Protein AF-A0A2V5T174-F1 (afdb_monomer_lite)

Foldseek 3Di:
DDDADPPPLDLVVLQVVLVVCLVVVVDAFEWEDDPDIGTQPAPRVVRVVHHYDYLHHHPPDPPPVSSVSSSSSRNSNRVSSRVVVVVVD

pLDDT: mean 83.66, std 16.99, range [30.84, 97.44]

Sequence (89 aa):
MLRWGRADLSPADAVKEAEQDIRTGHIKIYWSGSIASMPVGVPIEVAKQYPKANAGVGCVTNDIPLRKRQEEYARRYNAKIFAYVTQKH

Structure (mmCIF, N/CA/C/O backbone):
data_AF-A0A2V5T174-F1
#
_entry.id   AF-A0A2V5T174-F1
#
loop_
_atom_site.group_PDB
_atom_site.id
_atom_site.type_symbol
_atom_site.label_atom_id
_atom_site.label_alt_id
_atom_site.label_comp_id
_atom_site.label_asym_id
_atom_site.label_entity_id
_atom_site.label_seq_id
_atom_site.pdbx_PDB_ins_code
_atom_site.Cartn_x
_atom_site.Cartn_y
_atom_site.Cartn_z
_atom_site.occupancy
_atom_site.B_iso_or_equiv
_atom_site.auth_seq_id
_atom_site.auth_comp_id
_atom_site.auth_asym_id
_atom_site.auth_atom_id
_atom_site.pdbx_PDB_model_num
ATOM 1 N N . MET A 1 1 ? 9.666 17.769 0.993 1.00 30.84 1 MET A N 1
ATOM 2 C CA . MET A 1 1 ? 10.687 16.908 0.354 1.00 30.84 1 MET A CA 1
ATOM 3 C C . MET A 1 1 ? 9.966 15.717 -0.277 1.00 30.84 1 MET A C 1
ATOM 5 O O . MET A 1 1 ? 9.524 14.831 0.440 1.00 30.84 1 MET A O 1
ATOM 9 N N . LEU A 1 2 ? 9.709 15.754 -1.588 1.00 33.69 2 LEU A N 1
ATOM 10 C 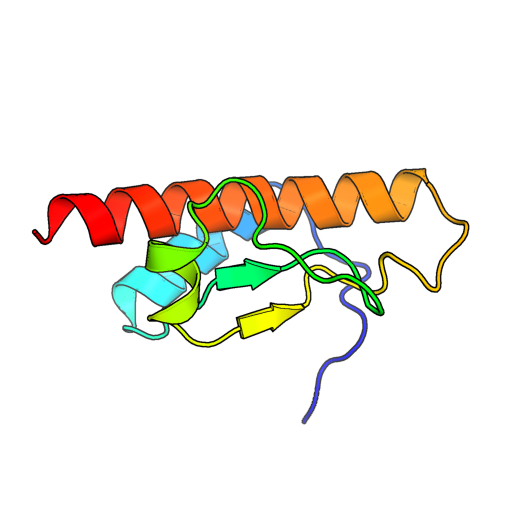CA . LEU A 1 2 ? 8.949 14.718 -2.303 1.00 33.69 2 LEU A CA 1
ATOM 11 C C . LEU A 1 2 ? 9.910 13.604 -2.736 1.00 33.69 2 LEU A C 1
ATOM 13 O O . LEU A 1 2 ? 10.653 13.770 -3.699 1.00 33.69 2 LEU A O 1
ATOM 17 N N . ARG A 1 3 ? 9.931 12.480 -2.011 1.00 40.31 3 ARG A N 1
ATOM 18 C CA . ARG A 1 3 ? 10.805 11.337 -2.320 1.00 40.31 3 ARG A CA 1
ATOM 19 C C . ARG A 1 3 ? 10.176 10.491 -3.437 1.00 40.31 3 ARG A C 1
ATOM 21 O O . ARG A 1 3 ? 9.527 9.482 -3.178 1.00 40.31 3 ARG A O 1
ATOM 28 N N . TRP A 1 4 ? 10.328 10.942 -4.681 1.00 32.88 4 TRP A N 1
ATOM 29 C CA . TRP A 1 4 ? 10.094 10.118 -5.868 1.00 32.88 4 TRP A CA 1
ATOM 30 C C . TRP A 1 4 ? 11.236 9.103 -6.002 1.00 32.88 4 TRP A C 1
ATOM 32 O O . TRP A 1 4 ? 12.399 9.468 -5.874 1.00 32.88 4 TRP A O 1
ATOM 42 N N . GLY A 1 5 ? 10.905 7.835 -6.256 1.00 41.84 5 GLY A N 1
ATOM 43 C CA . GLY A 1 5 ? 11.900 6.798 -6.546 1.00 41.84 5 GLY A CA 1
ATOM 44 C C . GLY A 1 5 ? 12.498 6.129 -5.309 1.00 41.84 5 GLY A C 1
ATOM 45 O O . GLY A 1 5 ? 13.690 6.241 -5.046 1.00 41.84 5 GLY A O 1
ATOM 46 N N . ARG A 1 6 ? 11.691 5.359 -4.572 1.00 52.66 6 ARG A N 1
ATOM 47 C CA . ARG A 1 6 ? 12.241 4.329 -3.685 1.00 52.66 6 ARG A CA 1
ATOM 48 C C . ARG A 1 6 ? 12.697 3.131 -4.528 1.00 52.66 6 ARG A C 1
ATOM 50 O O . ARG A 1 6 ? 11.921 2.232 -4.840 1.00 52.66 6 ARG A O 1
ATOM 57 N N . ALA A 1 7 ? 13.956 3.168 -4.964 1.00 42.47 7 ALA A N 1
ATOM 58 C CA . ALA A 1 7 ? 14.684 2.014 -5.506 1.00 42.47 7 ALA A CA 1
ATOM 59 C C . ALA A 1 7 ? 15.011 0.961 -4.415 1.00 42.47 7 ALA A C 1
ATOM 61 O O . ALA A 1 7 ? 15.564 -0.093 -4.712 1.00 42.47 7 ALA A O 1
ATOM 62 N N . ASP A 1 8 ? 14.630 1.240 -3.164 1.00 52.62 8 ASP A N 1
ATOM 63 C CA . ASP A 1 8 ? 14.869 0.503 -1.920 1.00 52.62 8 ASP A CA 1
ATOM 64 C C . ASP A 1 8 ? 13.607 -0.195 -1.364 1.00 52.62 8 ASP A C 1
ATOM 66 O O . ASP A 1 8 ? 13.595 -0.600 -0.206 1.00 52.62 8 ASP A O 1
ATOM 70 N N . LEU A 1 9 ? 12.537 -0.361 -2.158 1.00 63.16 9 LEU A N 1
ATOM 71 C CA . LEU A 1 9 ? 11.316 -1.071 -1.741 1.00 63.16 9 LEU A CA 1
ATOM 72 C C . LEU A 1 9 ? 11.579 -2.575 -1.553 1.00 63.16 9 LEU A C 1
ATOM 74 O O . LEU A 1 9 ? 11.269 -3.401 -2.414 1.00 63.16 9 LEU A O 1
ATOM 78 N N . SER A 1 10 ? 12.150 -2.940 -0.407 1.00 70.69 10 SER A N 1
ATOM 79 C CA . SER A 1 10 ? 12.205 -4.320 0.055 1.00 70.69 10 SER A CA 1
ATOM 80 C C . SER A 1 10 ? 10.802 -4.767 0.473 1.00 70.69 10 SER A C 1
ATOM 82 O O . SER A 1 10 ? 10.158 -4.092 1.281 1.00 70.69 10 SER A O 1
ATOM 84 N N . PRO A 1 11 ? 10.315 -5.930 0.010 1.00 69.31 11 PRO A N 1
ATOM 85 C CA . PRO A 1 11 ? 9.041 -6.482 0.464 1.00 69.31 11 PRO A CA 1
ATOM 86 C C . PRO A 1 11 ? 8.940 -6.673 1.990 1.00 69.31 11 PRO A C 1
ATOM 88 O O . PRO A 1 11 ? 7.834 -6.756 2.520 1.00 69.31 11 PRO A O 1
ATOM 91 N N . ALA A 1 12 ? 10.068 -6.759 2.705 1.00 73.25 12 ALA A N 1
ATOM 92 C CA . ALA A 1 12 ? 10.089 -6.834 4.168 1.00 73.25 12 ALA A CA 1
ATOM 93 C C . ALA A 1 12 ? 9.771 -5.484 4.841 1.00 73.25 12 ALA A C 1
ATOM 95 O O . ALA A 1 12 ? 9.152 -5.458 5.903 1.00 73.25 12 ALA A O 1
ATOM 96 N N . ASP A 1 13 ? 10.136 -4.367 4.212 1.00 86.81 13 ASP A N 1
ATOM 97 C CA . ASP A 1 13 ? 9.887 -3.029 4.758 1.00 86.81 13 ASP A CA 1
ATOM 98 C C . ASP A 1 13 ? 8.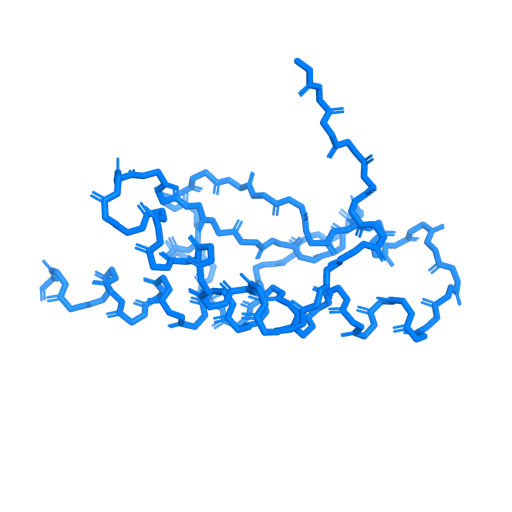434 -2.584 4.553 1.00 86.81 13 ASP A C 1
ATOM 100 O O . ASP A 1 13 ? 7.932 -1.754 5.306 1.00 86.81 13 ASP A O 1
ATOM 104 N N . ALA A 1 14 ? 7.723 -3.195 3.599 1.00 90.81 14 ALA A N 1
ATOM 105 C CA . ALA A 1 14 ? 6.303 -2.946 3.355 1.00 90.81 14 ALA A CA 1
ATOM 106 C C . ALA A 1 14 ? 5.434 -3.209 4.593 1.00 90.81 14 ALA A C 1
ATOM 108 O O . ALA A 1 14 ? 4.555 -2.416 4.922 1.00 90.81 14 ALA A O 1
ATOM 109 N N . VAL A 1 15 ? 5.688 -4.318 5.294 1.00 92.19 15 VAL A N 1
ATOM 110 C CA . VAL A 1 15 ? 4.915 -4.688 6.489 1.00 92.19 15 VAL A CA 1
ATOM 111 C C . VAL A 1 15 ? 5.226 -3.745 7.649 1.00 92.19 15 VAL A C 1
ATOM 113 O O . VAL A 1 15 ? 4.302 -3.273 8.304 1.00 92.19 15 VAL A O 1
ATOM 116 N N . LYS A 1 16 ? 6.506 -3.415 7.859 1.00 92.81 16 LYS A N 1
ATOM 117 C CA . LYS A 1 16 ? 6.930 -2.485 8.916 1.00 92.81 16 LYS A CA 1
ATOM 118 C C . LYS A 1 16 ? 6.335 -1.093 8.719 1.00 92.81 16 LYS A C 1
ATOM 120 O O . LYS A 1 16 ? 5.860 -0.488 9.675 1.00 92.81 16 LYS A O 1
ATOM 125 N N . GLU A 1 17 ? 6.331 -0.599 7.481 1.00 93.50 17 GLU A N 1
ATOM 126 C CA . GLU A 1 17 ? 5.715 0.688 7.159 1.00 93.50 17 GLU A CA 1
ATOM 127 C C . GLU A 1 17 ? 4.202 0.653 7.394 1.00 93.50 17 GLU A C 1
ATOM 129 O O . GLU A 1 17 ? 3.672 1.571 8.010 1.00 93.50 17 GLU A O 1
ATOM 134 N N . ALA A 1 18 ? 3.510 -0.418 6.986 1.00 95.25 18 ALA A N 1
ATOM 135 C CA . ALA A 1 18 ? 2.077 -0.557 7.247 1.00 95.25 18 ALA A CA 1
ATOM 136 C C . ALA A 1 18 ? 1.765 -0.544 8.751 1.00 95.25 18 ALA A C 1
ATOM 138 O O . ALA A 1 18 ? 0.844 0.139 9.185 1.00 95.25 18 ALA A O 1
ATOM 139 N N . GLU A 1 19 ? 2.551 -1.251 9.565 1.00 95.62 19 GLU A N 1
ATOM 140 C CA . GLU A 1 19 ? 2.393 -1.268 11.024 1.00 95.62 19 GLU A CA 1
ATOM 141 C C . GLU A 1 19 ? 2.638 0.107 11.659 1.00 95.62 19 GLU A C 1
ATOM 143 O O . GLU A 1 19 ? 1.919 0.508 12.579 1.00 95.62 19 GLU A O 1
ATOM 148 N N . GLN A 1 20 ? 3.634 0.848 11.171 1.00 95.94 20 GLN A N 1
ATOM 149 C CA . GLN A 1 20 ? 3.908 2.209 11.624 1.00 95.94 20 GLN A CA 1
ATOM 150 C C . GLN A 1 20 ? 2.785 3.178 11.234 1.00 95.94 20 GLN A C 1
ATOM 152 O O . GLN A 1 20 ? 2.343 3.972 12.069 1.00 95.94 20 GLN A O 1
ATOM 157 N N . ASP A 1 21 ? 2.299 3.107 9.998 1.00 96.69 21 ASP A N 1
ATOM 158 C CA . ASP A 1 21 ? 1.206 3.949 9.511 1.00 96.69 21 ASP A CA 1
ATOM 159 C C . ASP A 1 21 ? -0.099 3.644 10.259 1.00 96.69 21 ASP A C 1
ATOM 161 O O . ASP A 1 21 ? -0.803 4.569 10.658 1.00 96.69 21 ASP A O 1
ATOM 165 N N . ILE A 1 22 ? -0.379 2.369 10.561 1.00 96.12 22 ILE A N 1
ATOM 166 C CA . ILE A 1 22 ? -1.496 1.962 11.429 1.00 96.12 22 ILE A CA 1
ATOM 167 C C . ILE A 1 22 ? -1.370 2.587 12.819 1.00 96.12 22 ILE A C 1
ATOM 169 O O . ILE A 1 22 ? -2.330 3.169 13.324 1.00 96.12 22 ILE A O 1
ATOM 173 N N . ARG A 1 23 ? -0.189 2.495 13.440 1.00 96.94 23 ARG A N 1
ATOM 174 C CA . ARG A 1 23 ? 0.059 3.022 14.790 1.00 96.94 23 ARG A CA 1
ATOM 175 C C . ARG A 1 23 ? -0.070 4.541 14.862 1.00 96.94 23 ARG A C 1
ATOM 177 O O . ARG A 1 23 ? -0.504 5.069 15.878 1.00 96.94 23 ARG A O 1
ATOM 184 N N . THR A 1 24 ? 0.346 5.231 13.805 1.00 96.38 24 THR A N 1
ATOM 185 C CA . THR A 1 24 ? 0.381 6.699 13.752 1.00 96.38 24 THR A CA 1
ATOM 186 C C . THR A 1 24 ? -0.850 7.313 13.085 1.00 96.38 24 THR A C 1
ATOM 188 O O . THR A 1 24 ? -0.978 8.531 13.067 1.00 96.38 24 THR A O 1
ATOM 191 N N . GLY A 1 25 ? -1.765 6.493 12.558 1.00 94.19 25 GLY A N 1
ATOM 192 C CA . GLY A 1 25 ? -2.973 6.947 11.869 1.00 94.19 25 GLY A CA 1
ATOM 193 C C . GLY A 1 25 ? -2.738 7.483 10.452 1.00 94.19 25 GLY A C 1
ATOM 194 O O . GLY A 1 25 ? -3.669 8.001 9.840 1.00 94.19 25 GLY A O 1
ATOM 195 N N . HIS A 1 26 ? -1.534 7.338 9.894 1.00 95.12 26 HIS A N 1
ATOM 196 C CA . HIS A 1 26 ? -1.175 7.809 8.550 1.00 95.12 26 HIS A CA 1
ATOM 197 C C . HIS A 1 26 ? -1.523 6.787 7.460 1.00 95.12 26 HIS A C 1
ATOM 199 O O . HIS A 1 26 ? -0.689 6.412 6.636 1.00 95.12 26 HIS A O 1
ATOM 205 N N . ILE A 1 27 ? -2.769 6.316 7.464 1.00 94.62 27 ILE A N 1
ATOM 206 C CA . ILE A 1 27 ? -3.238 5.295 6.526 1.00 94.62 27 ILE A CA 1
ATOM 207 C C . ILE A 1 27 ? -3.218 5.834 5.090 1.00 94.62 27 ILE A C 1
ATOM 209 O O . ILE A 1 27 ? -3.699 6.932 4.811 1.00 94.62 27 ILE A O 1
ATOM 213 N N . LYS A 1 28 ? -2.706 5.024 4.165 1.00 96.50 28 LYS A N 1
ATOM 214 C CA . LYS A 1 28 ? -2.720 5.256 2.715 1.00 96.50 28 LYS A CA 1
ATOM 215 C C . LYS A 1 28 ? -2.932 3.929 1.993 1.00 96.50 28 LYS A C 1
ATOM 217 O O . LYS A 1 28 ? -2.800 2.867 2.592 1.00 96.50 28 LYS A O 1
ATOM 222 N N . ILE A 1 29 ? -3.245 3.981 0.704 1.00 96.75 29 ILE A N 1
ATOM 223 C CA . ILE A 1 29 ? -3.315 2.799 -0.163 1.00 96.75 29 ILE A CA 1
ATOM 224 C C . ILE A 1 29 ? -2.359 2.996 -1.329 1.00 96.75 29 ILE A C 1
ATOM 226 O O . ILE A 1 29 ? -2.342 4.057 -1.954 1.00 96.75 29 ILE A O 1
ATOM 230 N N . TYR A 1 30 ? -1.566 1.972 -1.635 1.00 94.88 30 TYR A N 1
ATOM 231 C CA . TYR A 1 30 ? -0.690 1.962 -2.797 1.00 94.88 30 TYR A CA 1
ATOM 232 C C . TYR A 1 30 ? -1.431 1.560 -4.072 1.00 94.88 30 TYR A C 1
ATOM 234 O O . TYR A 1 30 ? -2.160 0.565 -4.113 1.00 94.88 30 TYR A O 1
ATOM 242 N N . TRP A 1 31 ? -1.185 2.318 -5.134 1.00 92.56 31 TRP A N 1
ATOM 243 C CA . TRP A 1 31 ? -1.743 2.112 -6.465 1.00 92.56 31 TRP A CA 1
ATOM 244 C C . TRP A 1 31 ? -0.614 1.871 -7.463 1.00 92.56 31 TRP A C 1
ATOM 246 O O . TRP A 1 31 ? 0.394 2.579 -7.443 1.00 92.56 31 TRP A O 1
ATOM 256 N N . SER A 1 32 ? -0.786 0.890 -8.344 1.00 87.56 32 SER A N 1
ATOM 257 C CA . SER A 1 32 ? 0.159 0.574 -9.419 1.00 87.56 32 SER A CA 1
ATOM 258 C C . SER A 1 32 ? -0.341 1.125 -10.751 1.00 87.56 32 SER A C 1
ATOM 260 O O . SER A 1 32 ? -1.546 1.197 -10.984 1.00 87.56 32 SER A O 1
ATOM 262 N N . GLY A 1 33 ? 0.594 1.510 -11.619 1.00 77.75 33 GLY A N 1
ATOM 263 C CA . GLY A 1 33 ? 0.326 2.137 -12.914 1.00 77.75 33 GLY A CA 1
ATOM 264 C C . GLY A 1 33 ? 0.336 3.668 -12.859 1.00 77.75 33 GLY A C 1
ATOM 265 O O . GLY A 1 33 ? -0.036 4.271 -11.851 1.00 77.75 33 GLY A O 1
ATOM 266 N N . SER A 1 34 ? 0.792 4.293 -13.948 1.00 70.75 34 SER A N 1
ATOM 267 C CA . SER A 1 34 ? 0.890 5.751 -14.098 1.00 70.75 34 SER A CA 1
ATOM 268 C C . SER A 1 34 ? -0.175 6.353 -15.020 1.00 70.75 34 SER A C 1
ATOM 270 O O . SER A 1 34 ? -0.622 7.457 -14.736 1.00 70.75 34 SER A O 1
ATOM 272 N N . ILE A 1 35 ? -0.617 5.647 -16.072 1.00 72.12 35 ILE A N 1
ATOM 273 C CA . ILE A 1 35 ? -1.696 6.110 -16.973 1.00 72.12 35 ILE A CA 1
A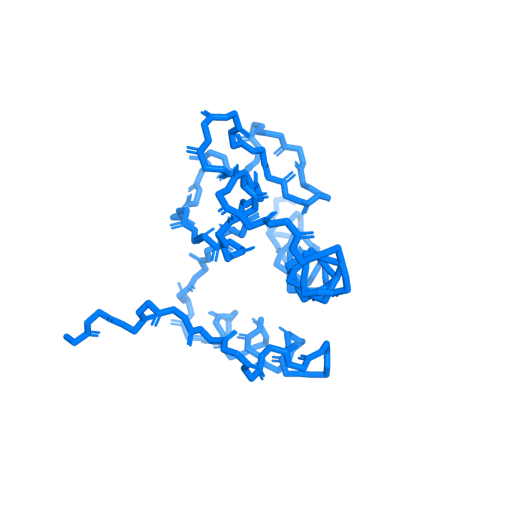TOM 274 C C . ILE A 1 35 ? -3.043 5.534 -16.519 1.00 72.12 35 ILE A C 1
ATOM 276 O O . ILE A 1 35 ? -3.946 6.273 -16.144 1.00 72.12 35 ILE A O 1
ATOM 280 N N . ALA A 1 36 ? -3.150 4.205 -16.476 1.00 76.62 36 ALA A N 1
ATOM 281 C CA . ALA A 1 36 ? -4.256 3.502 -15.837 1.00 76.62 36 ALA A CA 1
ATOM 282 C C . ALA A 1 36 ? -3.766 2.992 -14.479 1.00 76.62 36 ALA A C 1
ATOM 284 O O . ALA A 1 36 ? -2.962 2.063 -14.411 1.00 76.62 36 ALA A O 1
ATOM 285 N N . SER A 1 37 ? -4.188 3.661 -13.407 1.00 85.94 37 SER A N 1
ATOM 286 C CA . SER A 1 37 ? -3.729 3.375 -12.049 1.00 85.94 37 SER A CA 1
ATOM 287 C C . SER A 1 37 ? -4.805 2.618 -11.279 1.00 85.94 37 SER A C 1
ATOM 289 O O . SER A 1 37 ? -5.939 3.086 -11.212 1.00 85.94 37 SER A O 1
ATOM 291 N N . MET A 1 38 ? -4.450 1.480 -10.682 1.00 90.12 38 MET A N 1
ATOM 292 C CA . MET A 1 38 ? -5.365 0.634 -9.908 1.00 90.12 38 MET A CA 1
ATOM 293 C C . MET A 1 38 ? -4.790 0.326 -8.520 1.00 90.12 38 MET A C 1
ATOM 295 O O . MET A 1 38 ? -3.567 0.182 -8.386 1.00 90.12 38 MET A O 1
ATOM 299 N N . PRO A 1 39 ? -5.636 0.204 -7.482 1.00 93.94 39 PRO A N 1
ATOM 300 C CA . PRO A 1 39 ? -5.181 -0.212 -6.164 1.00 93.94 39 PRO A CA 1
ATOM 301 C C . PRO A 1 39 ? -4.697 -1.663 -6.213 1.00 93.94 39 PRO A C 1
ATOM 303 O O . PRO A 1 39 ? -5.336 -2.537 -6.798 1.00 93.94 39 PRO A O 1
ATOM 306 N N . VAL A 1 40 ? -3.551 -1.933 -5.592 1.00 93.75 40 VAL A N 1
ATOM 307 C CA . VAL A 1 40 ? -2.968 -3.280 -5.610 1.00 93.75 40 VAL A CA 1
ATOM 308 C C . VAL A 1 40 ? -3.619 -4.129 -4.523 1.00 93.75 40 VAL A C 1
ATOM 310 O O . VAL A 1 40 ? -3.395 -3.881 -3.341 1.00 93.75 40 VAL A O 1
ATOM 313 N N . GLY A 1 41 ? -4.404 -5.136 -4.914 1.00 94.25 41 GLY A N 1
ATOM 314 C CA . GLY A 1 41 ? -4.963 -6.134 -3.992 1.00 94.25 41 GLY A CA 1
ATOM 315 C C . GLY A 1 41 ? -6.035 -5.617 -3.022 1.00 94.25 41 GLY A C 1
ATOM 316 O O . GLY A 1 41 ? -6.304 -6.283 -2.029 1.00 94.25 41 GLY A O 1
ATOM 317 N N . VAL A 1 42 ? -6.633 -4.449 -3.286 1.00 96.44 42 VAL A N 1
ATOM 318 C CA . VAL A 1 42 ? -7.687 -3.837 -2.453 1.00 96.44 42 VAL A CA 1
ATOM 319 C C . VAL A 1 42 ? -8.881 -3.482 -3.339 1.00 96.44 42 VAL A C 1
ATOM 321 O O . VAL A 1 42 ? -8.663 -2.919 -4.415 1.00 96.44 42 VAL A O 1
ATOM 324 N N . PRO A 1 43 ? -10.131 -3.758 -2.920 1.00 96.56 43 PRO A N 1
ATOM 325 C CA . PRO A 1 43 ? -11.313 -3.308 -3.648 1.00 96.56 43 PRO A CA 1
ATOM 326 C C . PRO A 1 43 ? -11.288 -1.794 -3.872 1.00 96.56 43 PRO A C 1
ATOM 328 O O . PRO A 1 43 ? -11.019 -1.022 -2.950 1.00 96.56 43 PRO A O 1
ATOM 331 N N . ILE A 1 44 ? -11.597 -1.357 -5.092 1.00 95.31 44 ILE A N 1
ATOM 332 C CA . ILE A 1 44 ? -11.485 0.057 -5.474 1.00 95.31 44 ILE A CA 1
ATOM 333 C C . ILE A 1 44 ? -12.352 0.985 -4.613 1.00 95.31 44 ILE A C 1
ATOM 335 O O . ILE A 1 44 ? -11.919 2.083 -4.270 1.00 95.31 44 ILE A O 1
ATOM 339 N N . GLU A 1 45 ? -13.525 0.518 -4.191 1.00 95.25 45 GLU A N 1
ATOM 340 C CA . GLU A 1 45 ? -14.445 1.283 -3.341 1.00 95.25 45 GLU A CA 1
ATOM 341 C C . GLU A 1 45 ? -13.916 1.485 -1.915 1.00 95.25 45 GLU A C 1
ATOM 343 O O . GLU A 1 45 ? -14.212 2.494 -1.280 1.00 95.25 45 GLU A O 1
ATOM 348 N N . VAL A 1 46 ? -13.065 0.579 -1.427 1.00 95.06 46 VAL A N 1
ATOM 349 C CA . VAL A 1 46 ? -12.346 0.770 -0.158 1.00 95.06 46 VAL A CA 1
ATOM 350 C C . VAL A 1 46 ? -11.138 1.675 -0.379 1.00 95.06 46 VAL A C 1
ATOM 352 O O . VAL A 1 46 ? -10.914 2.616 0.375 1.00 95.06 46 VAL A O 1
ATOM 355 N N . ALA A 1 47 ? -10.382 1.450 -1.456 1.00 95.56 47 ALA A N 1
ATOM 356 C CA . ALA A 1 47 ? -9.168 2.206 -1.744 1.00 95.56 47 ALA A CA 1
ATOM 357 C C . ALA A 1 47 ? -9.406 3.715 -1.928 1.00 95.56 47 ALA A C 1
ATOM 359 O O . ALA A 1 47 ? -8.556 4.513 -1.540 1.00 95.56 47 ALA A O 1
ATOM 360 N N . LYS A 1 48 ? -10.551 4.112 -2.499 1.00 95.25 48 LYS A N 1
ATOM 361 C CA . LYS A 1 48 ? -10.931 5.521 -2.710 1.00 95.25 48 LYS A CA 1
ATOM 362 C C . LYS A 1 48 ? -11.171 6.307 -1.414 1.00 95.25 48 LYS A C 1
ATOM 364 O O . LYS A 1 48 ? -11.172 7.532 -1.461 1.00 95.25 48 LYS A O 1
ATOM 369 N N . GLN A 1 49 ? -11.365 5.634 -0.279 1.00 95.69 49 GLN A N 1
ATOM 370 C CA . GLN A 1 49 ? -11.620 6.281 1.015 1.00 95.69 49 GLN A CA 1
ATOM 371 C C . GLN A 1 49 ? -10.336 6.774 1.701 1.00 95.69 49 GLN A C 1
ATOM 373 O O . GLN A 1 49 ? -10.405 7.484 2.702 1.00 95.69 49 GLN A O 1
ATOM 378 N N . TYR A 1 50 ? -9.163 6.417 1.168 1.00 95.12 50 TYR A N 1
ATOM 379 C CA . TYR A 1 50 ? -7.864 6.706 1.770 1.00 95.12 50 TYR A CA 1
ATOM 380 C C . TYR A 1 50 ? -6.944 7.464 0.807 1.00 95.12 50 TYR A C 1
ATOM 382 O O . TYR A 1 50 ? -7.072 7.329 -0.414 1.00 95.12 50 TYR A O 1
ATOM 390 N N . PRO A 1 51 ? -5.962 8.224 1.329 1.00 96.31 51 PRO A N 1
ATOM 391 C CA . PRO A 1 51 ? -4.920 8.831 0.514 1.00 96.31 51 PRO A CA 1
ATOM 392 C C . PRO A 1 51 ? -4.236 7.820 -0.413 1.00 96.31 51 PRO A C 1
ATOM 394 O O . PRO A 1 51 ? -3.843 6.724 -0.005 1.00 96.31 51 PRO A O 1
ATOM 397 N N . LYS A 1 52 ? -4.049 8.217 -1.672 1.00 93.06 52 LYS A N 1
ATOM 398 C CA . LYS A 1 52 ? -3.332 7.433 -2.680 1.00 93.06 52 LYS A CA 1
ATOM 399 C C . LYS A 1 52 ? -1.821 7.629 -2.554 1.00 93.06 52 LYS A C 1
ATOM 401 O O . LYS A 1 52 ? -1.330 8.755 -2.564 1.00 93.06 52 LYS A O 1
ATOM 406 N N . ALA A 1 53 ? -1.082 6.525 -2.557 1.00 91.69 53 ALA A N 1
ATOM 407 C CA . ALA A 1 53 ? 0.364 6.485 -2.733 1.00 91.69 53 ALA A CA 1
ATOM 408 C C . ALA A 1 53 ? 0.734 5.736 -4.020 1.00 91.69 53 ALA A C 1
ATOM 410 O O . ALA A 1 53 ? 0.080 4.768 -4.407 1.00 91.69 53 ALA A O 1
ATOM 411 N N . ASN A 1 54 ? 1.799 6.165 -4.695 1.00 87.75 54 ASN A N 1
ATOM 412 C CA . ASN A 1 54 ? 2.238 5.527 -5.936 1.00 87.75 54 ASN A CA 1
ATOM 413 C C . ASN A 1 54 ? 3.167 4.345 -5.635 1.00 87.75 54 ASN A C 1
ATOM 415 O O . ASN A 1 54 ? 4.218 4.516 -5.015 1.00 87.75 54 ASN A O 1
ATOM 419 N N . ALA A 1 55 ? 2.814 3.157 -6.126 1.00 83.38 55 ALA A N 1
ATOM 420 C CA . ALA A 1 55 ? 3.644 1.954 -6.103 1.00 83.38 55 ALA A CA 1
ATOM 421 C C . ALA A 1 55 ? 4.703 1.996 -7.220 1.00 83.38 55 ALA A C 1
ATOM 423 O O . ALA A 1 55 ? 4.822 1.074 -8.020 1.00 83.38 55 ALA A O 1
ATOM 424 N N . GLY A 1 56 ? 5.446 3.100 -7.320 1.00 74.12 56 GLY A N 1
ATOM 425 C CA . GLY A 1 56 ? 6.466 3.297 -8.349 1.00 74.12 56 GLY A CA 1
ATOM 426 C C . GLY A 1 56 ? 5.942 3.804 -9.698 1.00 74.12 56 GLY A C 1
ATOM 427 O O . GLY A 1 56 ? 4.896 4.442 -9.791 1.00 74.12 56 GLY A O 1
ATOM 428 N N . VAL A 1 57 ? 6.729 3.565 -10.751 1.00 66.75 57 VAL A N 1
ATOM 429 C CA . VAL A 1 57 ? 6.622 4.218 -12.074 1.00 66.75 57 VAL A CA 1
ATOM 430 C C . VAL A 1 57 ? 6.007 3.297 -13.141 1.00 66.75 57 VAL A C 1
ATOM 432 O O . VAL A 1 57 ? 6.381 3.325 -14.309 1.00 66.75 57 VAL A O 1
ATOM 435 N N . GLY A 1 58 ? 5.071 2.440 -12.729 1.00 59.47 58 GLY A N 1
ATOM 436 C CA . GLY A 1 58 ? 4.670 1.217 -13.435 1.00 59.47 58 GLY A CA 1
ATOM 437 C C . GLY A 1 58 ? 4.433 1.285 -14.954 1.00 59.47 58 GLY A C 1
ATOM 438 O O . GLY A 1 58 ? 4.831 0.338 -15.626 1.00 59.47 58 GLY A O 1
ATOM 439 N N . CYS A 1 59 ? 3.833 2.341 -15.531 1.00 62.28 59 CYS A N 1
ATOM 440 C CA . CYS A 1 59 ? 3.631 2.401 -16.997 1.00 62.28 59 CYS A CA 1
ATOM 441 C C . CYS A 1 59 ? 4.745 3.124 -17.767 1.00 62.28 59 CYS A C 1
ATOM 443 O O . CYS A 1 59 ? 4.686 3.142 -18.990 1.00 62.28 59 CYS A O 1
ATOM 445 N N . VAL A 1 60 ? 5.736 3.719 -17.097 1.00 69.06 60 VAL A N 1
ATOM 446 C CA . VAL A 1 60 ? 6.831 4.452 -17.766 1.00 69.06 60 VAL A CA 1
ATOM 447 C C . VAL A 1 60 ? 8.178 3.730 -17.689 1.00 69.06 60 VAL A C 1
ATOM 449 O O . VAL A 1 60 ? 9.151 4.204 -18.265 1.00 69.06 60 VAL A O 1
ATOM 452 N N . THR A 1 61 ? 8.251 2.581 -17.006 1.00 74.50 61 THR A N 1
ATOM 453 C CA . THR A 1 61 ? 9.459 1.745 -16.973 1.00 74.50 61 THR A CA 1
ATOM 454 C C . THR A 1 61 ? 9.273 0.428 -17.727 1.00 74.50 61 THR A C 1
ATOM 456 O O . THR A 1 61 ? 8.269 -0.270 -17.556 1.00 74.50 61 THR A O 1
ATOM 459 N N . ASN A 1 62 ? 10.285 0.069 -18.522 1.00 80.38 62 ASN A N 1
ATOM 460 C CA . ASN A 1 62 ? 10.411 -1.236 -19.180 1.00 80.38 62 ASN A CA 1
ATOM 461 C C . ASN A 1 62 ? 11.121 -2.279 -18.293 1.00 80.38 62 ASN A C 1
ATOM 463 O O . ASN A 1 62 ? 11.238 -3.441 -18.679 1.00 80.38 62 ASN A O 1
ATOM 467 N N . ASP A 1 63 ? 11.577 -1.895 -17.095 1.00 85.38 63 ASP A N 1
ATOM 468 C CA . ASP A 1 63 ? 12.211 -2.804 -16.136 1.00 85.38 63 ASP A CA 1
ATOM 469 C C . ASP A 1 63 ? 11.149 -3.673 -15.434 1.00 85.38 63 ASP A C 1
ATOM 471 O O . ASP A 1 63 ? 10.525 -3.286 -14.438 1.00 85.38 63 ASP A O 1
ATOM 475 N N . ILE A 1 64 ? 10.920 -4.866 -15.988 1.00 84.81 64 ILE A N 1
ATOM 476 C CA . ILE A 1 64 ? 9.958 -5.843 -15.463 1.00 84.81 64 ILE A CA 1
ATOM 477 C C . ILE A 1 64 ? 10.322 -6.316 -14.042 1.00 84.81 64 ILE A C 1
ATOM 479 O O . ILE A 1 64 ? 9.425 -6.335 -13.191 1.00 84.81 64 ILE A O 1
ATOM 483 N N . PRO A 1 65 ? 11.583 -6.683 -13.723 1.00 86.50 65 PRO A N 1
ATOM 484 C CA . PRO A 1 65 ? 11.979 -6.997 -12.348 1.00 86.50 65 PRO A CA 1
ATOM 485 C C . PRO A 1 65 ? 11.678 -5.882 -11.337 1.00 86.50 65 PRO A C 1
ATOM 487 O O . PRO A 1 65 ? 11.173 -6.157 -10.245 1.00 86.50 65 PRO A O 1
ATOM 490 N N . LEU A 1 66 ? 11.948 -4.621 -11.681 1.00 83.00 66 LEU A N 1
ATOM 491 C CA . LEU A 1 66 ? 11.616 -3.474 -10.839 1.00 83.00 66 LEU A CA 1
ATOM 492 C C . LEU A 1 66 ? 10.105 -3.357 -10.628 1.00 83.00 66 LEU A C 1
ATOM 494 O O . LEU A 1 66 ? 9.669 -3.230 -9.484 1.00 83.00 66 LEU A O 1
ATOM 498 N N . ARG A 1 67 ? 9.304 -3.470 -11.696 1.00 82.94 67 ARG A N 1
ATOM 499 C CA . ARG A 1 67 ? 7.834 -3.435 -11.602 1.00 82.94 67 ARG A CA 1
ATOM 500 C C . ARG A 1 67 ? 7.293 -4.507 -10.664 1.00 82.94 67 ARG A C 1
ATOM 502 O O . ARG A 1 67 ? 6.462 -4.205 -9.813 1.00 82.94 67 ARG A O 1
ATOM 509 N N . LYS A 1 68 ? 7.798 -5.740 -10.767 1.00 86.44 68 LYS A N 1
ATOM 510 C CA . LYS A 1 68 ? 7.392 -6.843 -9.881 1.00 86.44 68 LYS A CA 1
ATOM 511 C C . LYS A 1 68 ? 7.720 -6.552 -8.416 1.00 8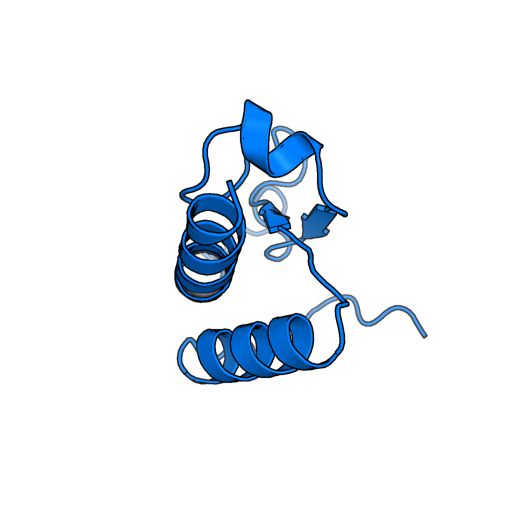6.44 68 LYS A C 1
ATOM 513 O O . LYS A 1 68 ? 6.884 -6.802 -7.555 1.00 86.44 68 LYS A O 1
ATOM 518 N N . ARG A 1 69 ? 8.904 -5.996 -8.127 1.00 86.44 69 ARG A N 1
ATOM 519 C CA . ARG A 1 69 ? 9.289 -5.613 -6.756 1.00 86.44 69 ARG A CA 1
ATOM 520 C C . ARG A 1 69 ? 8.408 -4.495 -6.198 1.00 86.44 69 ARG A C 1
ATOM 522 O O . ARG A 1 69 ? 7.975 -4.580 -5.054 1.00 86.44 69 ARG A O 1
ATOM 529 N N . GLN A 1 70 ? 8.104 -3.487 -7.012 1.00 86.50 70 GLN A N 1
ATOM 530 C CA . GLN A 1 70 ? 7.219 -2.380 -6.639 1.00 86.50 70 GLN A CA 1
ATOM 531 C C . GLN A 1 70 ? 5.788 -2.853 -6.342 1.00 86.50 70 GLN A C 1
ATOM 533 O O . GLN A 1 70 ? 5.195 -2.453 -5.340 1.00 86.50 70 GLN A O 1
ATOM 538 N N . GLU A 1 71 ? 5.245 -3.737 -7.180 1.00 89.06 71 GLU A N 1
ATOM 539 C CA . GLU A 1 71 ? 3.908 -4.293 -6.978 1.00 89.06 71 GLU A CA 1
ATOM 540 C C . GLU A 1 71 ? 3.852 -5.228 -5.764 1.00 89.06 71 GLU A C 1
ATOM 542 O O . GLU A 1 71 ? 2.906 -5.161 -4.985 1.00 89.06 71 GLU A O 1
ATOM 547 N N . GLU A 1 72 ? 4.875 -6.058 -5.554 1.00 91.56 72 GLU A N 1
ATOM 548 C CA . GLU A 1 72 ? 4.957 -6.935 -4.383 1.00 91.56 72 GLU A CA 1
ATOM 549 C C . GLU A 1 72 ? 5.044 -6.137 -3.077 1.00 91.56 72 GLU A C 1
ATOM 551 O O . GLU A 1 72 ? 4.376 -6.473 -2.097 1.00 91.56 72 GLU A O 1
ATOM 556 N N . TYR A 1 73 ? 5.813 -5.046 -3.068 1.00 92.12 73 TYR A N 1
ATOM 557 C CA . TYR A 1 73 ? 5.835 -4.114 -1.947 1.00 92.12 73 TYR A CA 1
ATOM 558 C C . TYR A 1 73 ? 4.426 -3.570 -1.659 1.00 92.12 73 TYR A C 1
ATOM 560 O O . TYR A 1 73 ? 3.932 -3.680 -0.535 1.00 92.12 73 TYR A O 1
ATOM 568 N N . ALA A 1 74 ? 3.753 -3.037 -2.685 1.00 93.50 74 ALA A N 1
ATOM 569 C CA . ALA A 1 74 ? 2.407 -2.484 -2.558 1.00 93.50 74 ALA A CA 1
ATOM 570 C C . ALA A 1 74 ? 1.402 -3.524 -2.058 1.00 93.50 74 ALA A C 1
ATOM 572 O O . ALA A 1 74 ? 0.609 -3.227 -1.170 1.00 93.50 74 ALA A O 1
ATOM 573 N N . ARG A 1 75 ? 1.472 -4.754 -2.577 1.00 94.75 75 ARG A N 1
ATOM 574 C CA . ARG A 1 75 ? 0.610 -5.871 -2.184 1.00 94.75 75 ARG A CA 1
ATOM 575 C C . ARG A 1 75 ? 0.742 -6.190 -0.697 1.00 94.75 75 ARG A C 1
ATOM 577 O O . ARG A 1 75 ? -0.272 -6.306 -0.015 1.00 94.75 75 ARG A O 1
ATOM 584 N N . ARG A 1 76 ? 1.969 -6.298 -0.178 1.00 95.06 76 ARG A N 1
ATOM 585 C CA . ARG A 1 76 ? 2.216 -6.610 1.243 1.00 95.06 76 ARG A CA 1
ATOM 586 C C . ARG A 1 76 ? 1.773 -5.492 2.175 1.00 95.06 76 ARG A C 1
ATOM 588 O O . ARG A 1 76 ? 1.145 -5.773 3.193 1.00 95.06 76 ARG A O 1
ATOM 595 N N . TYR A 1 77 ? 2.075 -4.245 1.817 1.00 95.81 77 TYR A N 1
ATOM 596 C CA . TYR A 1 77 ? 1.630 -3.082 2.580 1.00 95.81 77 TYR A CA 1
ATOM 597 C C . TYR A 1 77 ? 0.094 -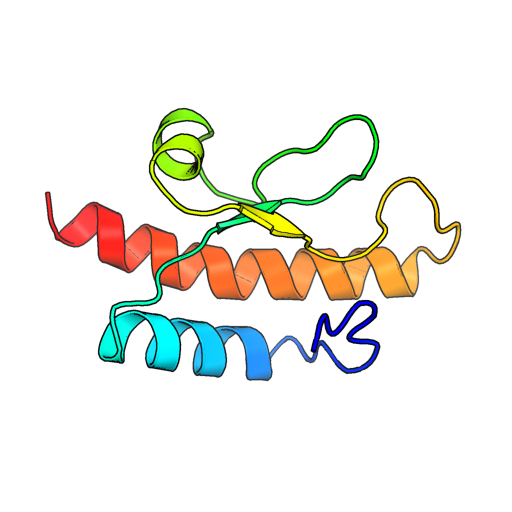3.019 2.607 1.00 95.81 77 TYR A C 1
ATOM 599 O O . TYR A 1 77 ? -0.523 -3.013 3.673 1.00 95.81 77 TYR A O 1
ATOM 607 N N . ASN A 1 78 ? -0.534 -3.045 1.427 1.00 97.12 78 ASN A N 1
ATOM 608 C CA . ASN A 1 78 ? -1.978 -2.905 1.287 1.00 97.12 78 ASN A CA 1
ATOM 609 C C . ASN A 1 78 ? -2.740 -4.044 1.965 1.00 97.12 78 ASN A C 1
ATOM 611 O O . ASN A 1 78 ? -3.789 -3.783 2.537 1.00 97.12 78 ASN A O 1
ATOM 615 N N . ALA A 1 79 ? -2.225 -5.279 1.956 1.00 96.88 79 ALA A N 1
ATOM 616 C CA . ALA A 1 79 ? -2.859 -6.398 2.653 1.00 96.88 79 ALA A CA 1
ATOM 617 C C . ALA A 1 79 ? -2.998 -6.138 4.163 1.00 96.88 79 ALA A C 1
ATOM 619 O O . ALA A 1 79 ? -4.037 -6.438 4.750 1.00 96.88 79 ALA A O 1
ATOM 620 N N . LYS A 1 80 ? -1.978 -5.538 4.792 1.00 96.12 80 LYS A N 1
ATOM 621 C CA . LYS A 1 80 ? -2.012 -5.171 6.216 1.00 96.12 80 LYS A CA 1
ATOM 622 C C . LYS A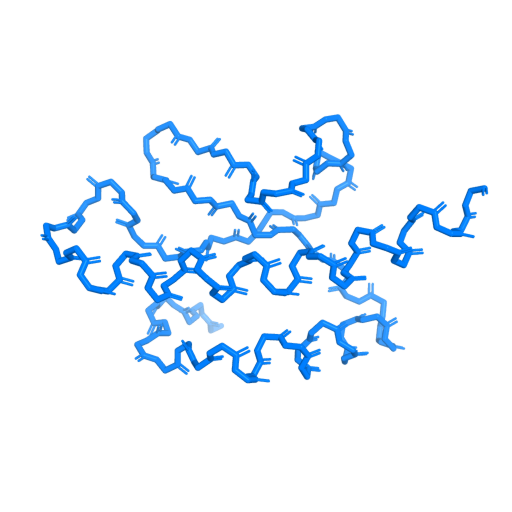 1 80 ? -2.977 -4.023 6.489 1.00 96.12 80 LYS A C 1
ATOM 624 O O . LYS A 1 80 ? -3.776 -4.122 7.418 1.00 96.12 80 LYS A O 1
ATOM 629 N N . ILE A 1 81 ? -2.934 -2.971 5.670 1.00 97.31 81 ILE A N 1
ATOM 630 C CA . ILE A 1 81 ? -3.873 -1.850 5.792 1.00 97.31 81 ILE A CA 1
ATOM 631 C C . ILE A 1 81 ? -5.310 -2.323 5.596 1.00 97.31 81 ILE A C 1
ATOM 633 O O . ILE A 1 81 ? -6.164 -2.001 6.414 1.00 97.31 81 ILE A O 1
ATOM 637 N N . PHE A 1 82 ? -5.572 -3.113 4.554 1.00 97.44 82 PHE A N 1
ATOM 638 C CA . PHE A 1 82 ? -6.907 -3.595 4.230 1.00 97.44 82 PHE A CA 1
ATOM 639 C C . PHE A 1 82 ? -7.491 -4.418 5.377 1.00 97.44 82 PHE A C 1
ATOM 641 O O . PHE A 1 82 ? -8.585 -4.111 5.835 1.00 97.44 82 PHE A O 1
ATOM 648 N N . ALA A 1 83 ? -6.722 -5.372 5.914 1.00 96.56 83 ALA A N 1
ATOM 649 C CA . ALA A 1 83 ? -7.140 -6.154 7.075 1.00 96.56 83 ALA A CA 1
ATOM 650 C C . ALA A 1 83 ? -7.468 -5.278 8.299 1.00 96.56 83 ALA A C 1
ATOM 652 O O . ALA A 1 83 ? -8.451 -5.534 8.989 1.00 96.56 83 ALA A O 1
ATOM 653 N N . TYR A 1 84 ? -6.667 -4.240 8.563 1.00 96.25 84 TYR A N 1
ATOM 654 C CA . TYR A 1 84 ? -6.906 -3.310 9.668 1.00 96.25 84 TYR A CA 1
ATOM 655 C C . TYR A 1 84 ? -8.193 -2.502 9.480 1.00 96.25 84 TYR A C 1
ATOM 657 O O . TYR A 1 84 ? -9.004 -2.411 10.400 1.00 96.25 84 TYR A O 1
ATOM 665 N N . VAL A 1 85 ? -8.395 -1.918 8.296 1.00 94.44 85 VAL A N 1
ATOM 666 C CA . VAL A 1 85 ? -9.561 -1.061 8.055 1.00 94.44 85 VAL A CA 1
ATOM 667 C C . VAL A 1 85 ? -10.852 -1.867 7.977 1.00 94.44 85 VAL A C 1
ATOM 669 O O . VAL A 1 85 ? -11.872 -1.387 8.451 1.00 94.44 85 VAL A O 1
ATOM 672 N N . THR A 1 86 ? -10.822 -3.112 7.487 1.00 92.94 86 THR A N 1
ATOM 673 C CA . THR A 1 86 ? -12.015 -3.974 7.459 1.00 92.94 86 THR A CA 1
ATOM 674 C C . THR A 1 86 ? -12.429 -4.487 8.834 1.00 92.94 86 THR A C 1
ATOM 676 O O . THR A 1 86 ? -13.597 -4.781 9.027 1.00 92.94 86 THR A O 1
ATOM 679 N N . GLN A 1 87 ? -11.499 -4.606 9.789 1.00 85.50 87 GLN A N 1
ATOM 680 C CA . GLN A 1 87 ? -11.812 -5.016 11.168 1.00 85.50 87 GLN A CA 1
ATOM 681 C C . GLN A 1 87 ? -12.376 -3.878 12.031 1.00 85.50 87 GLN A C 1
ATOM 683 O O . GLN A 1 87 ? -12.882 -4.134 13.118 1.00 85.50 87 GLN A O 1
ATOM 688 N N . LYS A 1 88 ? -12.258 -2.620 11.587 1.00 69.19 88 LYS A N 1
ATOM 689 C CA . LYS A 1 88 ? -12.828 -1.459 12.287 1.00 69.19 88 LYS A CA 1
ATOM 690 C C . LYS A 1 88 ? -14.322 -1.241 12.022 1.00 69.19 88 LYS A C 1
ATOM 692 O O . LYS A 1 88 ? -14.894 -0.353 12.653 1.00 69.19 88 LYS A O 1
ATOM 697 N N . HIS A 1 89 ? -14.905 -1.985 11.085 1.00 53.19 89 HIS A N 1
ATOM 698 C CA . HIS A 1 89 ? -16.311 -1.892 10.695 1.00 53.19 89 HIS A CA 1
ATOM 699 C C . HIS A 1 89 ? -17.170 -2.935 11.402 1.00 53.19 89 HIS A C 1
ATOM 701 O O . HIS A 1 89 ? -16.687 -4.077 11.571 1.00 53.19 89 HIS A O 1
#

Secondary structure (DSSP, 8-state):
------TT--HHHHHHHHHHHHHHT---EEEE-SSS-EESSS-HHHHTTS-EEE-S-TTT---HHHHHHHHHHHHHHHHHHHHHHHHT-

Radius of gyration: 12.56 Å; chains: 1; bounding box: 31×24×34 Å